Protein AF-A0A7U2NGX8-F1 (afdb_monomer_lite)

Sequence (72 aa):
MTAKEKLIDFLKEKNIEIINSIETKLGDDEIQYAVDFIEKLNTISTHRITKIGHTEQGDFFVNCETGFTHFK

Radius of gyration: 11.1 Å; chains: 1; bounding box: 28×28×22 Å

Organism: Flavobacterium psychrophilum (NCBI:txid96345)

Foldseek 3Di:
DALVVVLVVLCVVVVAAEAADEDRDDDVVLSVVVSVVCVVVVVVPRWHWHYWDADPVGWTWTATPVRDIDTD

Secondary structure (DSSP, 8-state):
--HHHHHHHHHHHTT--EEEEE-S---HHHHHHHHHHHHHHHHH----EEEEEE-TTS-EEEEETTS-EEE-

pLDDT: mean 83.77, std 6.33, range [65.0, 92.25]

Structure (mmCIF, N/CA/C/O backbone):
data_AF-A0A7U2NGX8-F1
#
_entry.id   AF-A0A7U2NGX8-F1
#
loop_
_atom_site.group_PDB
_atom_site.id
_atom_site.type_symbol
_atom_site.label_atom_id
_atom_site.label_alt_id
_atom_site.label_comp_id
_atom_site.label_asym_id
_atom_site.label_entity_id
_atom_site.label_seq_id
_atom_site.pdbx_PDB_ins_code
_atom_site.Cartn_x
_atom_site.Cartn_y
_atom_site.Cartn_z
_atom_site.occupancy
_atom_site.B_iso_or_equiv
_atom_site.auth_seq_id
_atom_site.auth_comp_id
_atom_site.auth_asym_id
_atom_site.auth_atom_id
_atom_site.pdbx_PDB_model_num
ATOM 1 N N . MET A 1 1 ? 8.283 14.990 4.209 1.00 65.00 1 MET A N 1
ATOM 2 C CA . MET A 1 1 ? 7.329 13.872 4.242 1.00 65.00 1 MET A CA 1
ATOM 3 C C . MET A 1 1 ? 7.588 12.998 3.031 1.00 65.00 1 MET A C 1
ATOM 5 O O . MET A 1 1 ? 7.508 13.480 1.908 1.00 65.00 1 MET A O 1
ATOM 9 N N . THR A 1 2 ? 8.015 11.769 3.267 1.00 79.88 2 THR A N 1
ATOM 10 C CA . THR A 1 2 ? 8.284 10.743 2.262 1.00 79.88 2 THR A CA 1
ATOM 11 C C . THR A 1 2 ? 6.975 10.122 1.776 1.00 79.88 2 THR A C 1
ATOM 13 O O . THR A 1 2 ? 5.950 10.184 2.456 1.00 79.88 2 THR A O 1
ATOM 16 N N . ALA A 1 3 ? 7.009 9.498 0.601 1.00 77.75 3 ALA A N 1
ATOM 17 C CA . ALA A 1 3 ? 5.890 8.737 0.047 1.00 77.75 3 ALA A CA 1
ATOM 18 C C . ALA A 1 3 ? 5.359 7.679 1.038 1.00 77.75 3 ALA A C 1
ATOM 20 O O . ALA A 1 3 ? 4.157 7.561 1.264 1.00 77.75 3 ALA A O 1
ATOM 21 N N . LYS A 1 4 ? 6.269 6.987 1.729 1.00 80.69 4 LYS A N 1
ATOM 22 C CA . LYS A 1 4 ? 5.933 6.038 2.795 1.00 80.69 4 LYS A CA 1
ATOM 23 C C . LYS A 1 4 ? 5.184 6.686 3.963 1.00 80.69 4 LYS A C 1
ATOM 25 O O . LYS A 1 4 ? 4.226 6.102 4.456 1.00 80.69 4 LYS A O 1
ATOM 30 N N . GLU A 1 5 ? 5.607 7.867 4.413 1.00 84.56 5 GLU A N 1
ATOM 31 C CA . GLU A 1 5 ? 4.929 8.584 5.504 1.00 84.56 5 GLU A CA 1
ATOM 32 C C . GLU A 1 5 ? 3.494 8.967 5.116 1.00 84.56 5 GLU A C 1
ATOM 34 O O . GLU A 1 5 ? 2.588 8.719 5.903 1.00 84.56 5 GLU A O 1
ATOM 39 N N . LYS A 1 6 ? 3.267 9.440 3.877 1.00 85.81 6 LYS A N 1
ATOM 40 C CA . LYS A 1 6 ? 1.914 9.725 3.352 1.00 85.81 6 LYS A CA 1
ATOM 41 C C . LYS A 1 6 ? 0.985 8.513 3.465 1.00 85.81 6 LYS A C 1
ATOM 43 O O . LYS A 1 6 ? -0.146 8.637 3.921 1.00 85.81 6 LYS A O 1
ATOM 48 N N . LEU A 1 7 ? 1.466 7.342 3.055 1.00 84.50 7 LEU A N 1
ATOM 49 C CA . LEU A 1 7 ? 0.679 6.111 3.091 1.00 84.50 7 LEU A CA 1
ATOM 50 C C . LEU A 1 7 ? 0.431 5.617 4.516 1.00 84.50 7 LEU A C 1
ATOM 52 O O . LEU A 1 7 ? -0.667 5.165 4.818 1.00 84.50 7 LEU A O 1
ATOM 56 N N . ILE A 1 8 ? 1.423 5.722 5.402 1.00 84.75 8 ILE A N 1
ATOM 57 C CA . ILE A 1 8 ? 1.249 5.373 6.817 1.00 84.75 8 ILE A CA 1
ATOM 58 C C . ILE A 1 8 ? 0.194 6.269 7.468 1.00 84.75 8 ILE A C 1
ATOM 60 O O . ILE A 1 8 ? -0.645 5.762 8.211 1.00 84.75 8 ILE A O 1
ATOM 64 N N . ASP A 1 9 ? 0.228 7.573 7.203 1.00 87.81 9 ASP A N 1
ATOM 65 C CA . ASP A 1 9 ? -0.747 8.508 7.761 1.00 87.81 9 ASP A CA 1
ATOM 66 C C . ASP A 1 9 ? -2.154 8.212 7.233 1.00 87.81 9 ASP A C 1
ATOM 68 O O . ASP A 1 9 ? -3.067 8.050 8.039 1.00 87.81 9 ASP A O 1
ATOM 72 N N . PHE A 1 10 ? -2.307 7.972 5.926 1.00 86.31 10 PHE A N 1
ATOM 73 C CA . PHE A 1 10 ? -3.581 7.536 5.345 1.00 86.31 10 PHE A CA 1
ATOM 74 C C . PHE A 1 10 ? -4.119 6.252 6.001 1.00 86.31 10 PHE A C 1
ATOM 76 O O . PHE A 1 10 ? -5.294 6.163 6.363 1.00 86.31 10 PHE A O 1
ATOM 83 N N . LEU A 1 11 ? -3.260 5.245 6.186 1.00 84.19 11 LEU A N 1
ATOM 84 C CA . LEU A 1 11 ? -3.642 3.975 6.807 1.00 84.19 11 LEU A CA 1
ATOM 85 C C . LEU A 1 11 ? -4.093 4.178 8.260 1.00 84.19 11 LEU A C 1
ATOM 87 O O . LEU A 1 11 ? -5.095 3.594 8.672 1.00 84.19 11 LEU A O 1
ATOM 91 N N . LYS A 1 12 ? -3.427 5.059 9.018 1.00 84.94 12 LYS A N 1
ATOM 92 C CA . LYS A 1 12 ? -3.851 5.439 10.375 1.00 84.94 12 LYS A CA 1
ATOM 93 C C . LYS A 1 12 ? -5.185 6.179 10.382 1.00 84.94 12 LYS A C 1
ATOM 95 O O . LYS A 1 12 ? -6.042 5.846 11.195 1.00 84.94 12 LYS A O 1
ATOM 100 N N . GLU A 1 13 ? -5.380 7.149 9.488 1.00 86.44 13 GLU A N 1
ATOM 101 C CA . GLU A 1 13 ? -6.633 7.911 9.374 1.00 86.44 13 GLU A CA 1
ATOM 102 C C . GLU A 1 13 ? -7.828 7.001 9.076 1.00 86.44 13 GLU A C 1
ATOM 104 O O . GLU A 1 13 ? -8.920 7.196 9.611 1.00 86.44 13 GLU A O 1
ATOM 109 N N . LYS A 1 14 ? -7.617 5.967 8.258 1.00 82.12 14 LYS A N 1
ATOM 110 C CA . LYS A 1 14 ? -8.639 4.972 7.918 1.00 82.12 14 LYS A CA 1
ATOM 111 C C . LYS A 1 14 ? -8.746 3.825 8.932 1.00 82.12 14 LYS A C 1
ATOM 113 O O . LYS A 1 14 ? -9.568 2.935 8.731 1.00 82.12 14 LYS A O 1
ATOM 118 N N . ASN A 1 15 ? -7.947 3.839 10.003 1.00 81.75 15 ASN A N 1
ATOM 119 C CA . ASN A 1 15 ? -7.857 2.771 11.003 1.00 81.75 15 ASN A CA 1
ATOM 120 C C . ASN A 1 15 ? -7.568 1.385 10.386 1.00 81.75 15 ASN A C 1
ATOM 122 O O . ASN A 1 15 ? -8.177 0.377 10.746 1.00 81.75 15 ASN A O 1
ATOM 126 N N . ILE A 1 16 ? -6.662 1.352 9.407 1.00 80.31 16 ILE A N 1
ATOM 127 C CA . ILE A 1 16 ? -6.254 0.147 8.684 1.00 80.31 16 ILE A CA 1
ATOM 128 C C . ILE A 1 16 ? -4.957 -0.367 9.287 1.00 80.31 16 ILE A C 1
ATOM 130 O O . ILE A 1 16 ? -3.934 0.318 9.312 1.00 80.31 16 ILE A O 1
ATOM 134 N N . GLU A 1 17 ? -5.002 -1.607 9.756 1.00 77.44 17 GLU A N 1
ATOM 135 C CA . GLU A 1 17 ? -3.854 -2.260 10.363 1.00 77.44 17 GLU A CA 1
ATOM 136 C C . GLU A 1 17 ? -2.909 -2.814 9.290 1.00 77.44 17 GLU A C 1
ATOM 138 O O . GLU A 1 17 ? -3.336 -3.495 8.351 1.00 77.44 17 GLU A O 1
ATOM 143 N N . ILE A 1 18 ? -1.613 -2.532 9.454 1.00 77.81 18 ILE A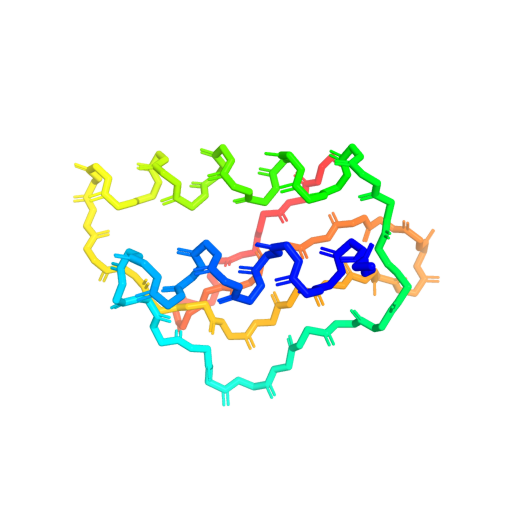 N 1
ATOM 144 C CA . ILE A 1 18 ? -0.546 -3.111 8.637 1.00 77.81 18 ILE A CA 1
ATOM 145 C C . ILE A 1 18 ? 0.151 -4.176 9.459 1.00 77.81 18 ILE A C 1
ATOM 147 O O . ILE A 1 18 ? 0.768 -3.869 10.478 1.00 77.81 18 ILE A O 1
ATOM 151 N N . ILE A 1 19 ? 0.095 -5.415 8.993 1.00 68.75 19 ILE A N 1
ATOM 152 C CA . ILE A 1 19 ? 0.565 -6.548 9.794 1.00 68.75 19 ILE A CA 1
ATOM 153 C C . ILE A 1 19 ? 2.070 -6.789 9.612 1.00 68.75 19 ILE A C 1
ATOM 155 O O . ILE A 1 19 ? 2.725 -7.261 10.536 1.00 68.75 19 ILE A O 1
ATOM 159 N N . ASN A 1 20 ? 2.636 -6.481 8.436 1.00 77.50 20 ASN A N 1
ATOM 160 C CA . ASN A 1 20 ? 3.994 -6.918 8.096 1.00 77.50 20 ASN A CA 1
ATOM 161 C C . ASN A 1 20 ? 4.942 -5.758 7.758 1.00 77.50 20 ASN A C 1
ATOM 163 O O . ASN A 1 20 ? 5.818 -5.427 8.553 1.00 77.50 20 ASN A O 1
ATOM 167 N N . SER A 1 21 ? 4.834 -5.145 6.572 1.00 82.62 21 SER A N 1
ATOM 168 C CA . SER A 1 21 ? 5.787 -4.095 6.172 1.00 82.62 21 SER A CA 1
ATOM 169 C C . SER A 1 21 ? 5.341 -3.249 4.978 1.00 82.62 21 SER A C 1
ATOM 171 O O . SER A 1 21 ? 4.661 -3.726 4.073 1.00 82.62 21 SER A O 1
ATOM 173 N N . ILE A 1 22 ? 5.802 -1.993 4.961 1.00 85.31 22 ILE A N 1
ATOM 174 C CA . ILE A 1 22 ? 5.795 -1.113 3.785 1.00 85.31 22 ILE A CA 1
ATOM 175 C C . ILE A 1 22 ? 7.248 -0.842 3.391 1.00 85.31 22 ILE A C 1
ATOM 177 O O . ILE A 1 22 ? 8.050 -0.381 4.224 1.00 85.31 22 ILE A O 1
ATOM 181 N N . GLU A 1 23 ? 7.565 -1.089 2.123 1.00 85.50 23 GLU A N 1
ATOM 182 C CA . GLU A 1 23 ? 8.849 -0.756 1.514 1.00 85.50 23 GLU A CA 1
ATOM 183 C C . GLU A 1 23 ? 9.180 0.740 1.651 1.00 85.50 23 GLU A C 1
ATOM 185 O O . GLU A 1 23 ? 8.312 1.609 1.668 1.00 85.50 23 GLU A O 1
ATOM 190 N N . THR A 1 24 ? 10.457 1.072 1.832 1.00 79.19 24 THR A N 1
ATOM 191 C CA . THR A 1 24 ? 10.887 2.458 2.090 1.00 79.19 24 THR A CA 1
ATOM 192 C C . THR A 1 24 ? 10.959 3.321 0.839 1.00 79.19 24 THR A C 1
ATOM 194 O O . THR A 1 24 ? 10.906 4.545 0.954 1.00 79.19 24 THR A O 1
ATOM 197 N N . LYS A 1 25 ? 11.084 2.702 -0.336 1.00 84.81 25 LYS A N 1
ATOM 198 C CA . LYS A 1 25 ? 11.186 3.377 -1.627 1.00 84.81 25 LYS A CA 1
ATOM 199 C C . LYS A 1 25 ? 9.899 3.144 -2.401 1.00 84.81 25 LYS A C 1
ATOM 201 O O . LYS A 1 25 ? 9.783 2.154 -3.105 1.00 84.81 25 LYS A O 1
ATOM 206 N N . LEU A 1 26 ? 8.951 4.052 -2.219 1.00 85.75 26 LEU A N 1
ATOM 207 C CA . LEU A 1 26 ? 7.716 4.096 -2.993 1.00 85.75 26 LEU A CA 1
ATOM 208 C C . LEU A 1 26 ? 7.658 5.422 -3.753 1.00 85.75 26 LEU A C 1
ATOM 210 O O . LEU A 1 26 ? 8.033 6.461 -3.199 1.00 85.75 26 LEU A O 1
ATOM 214 N N . GLY A 1 27 ? 7.218 5.381 -5.004 1.00 88.56 27 GLY A N 1
ATOM 215 C CA . GLY A 1 27 ? 6.892 6.549 -5.817 1.00 88.56 27 GLY A CA 1
ATOM 216 C C . GLY A 1 27 ? 5.529 7.132 -5.448 1.00 88.56 27 GLY A C 1
ATOM 217 O O . GLY A 1 27 ? 4.654 6.427 -4.951 1.00 88.56 27 GLY A O 1
ATOM 218 N N . ASP A 1 28 ? 5.314 8.429 -5.683 1.00 88.19 28 ASP A N 1
ATOM 219 C CA . AS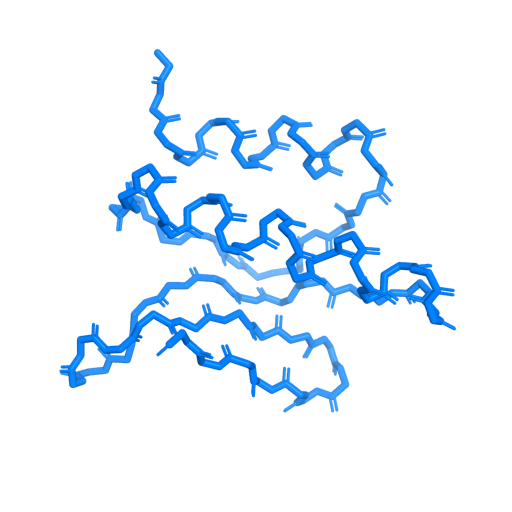P A 1 28 ? 4.026 9.079 -5.381 1.00 88.19 28 ASP A CA 1
ATOM 220 C C . ASP A 1 28 ? 2.846 8.434 -6.142 1.00 88.19 28 ASP A C 1
ATOM 222 O O . ASP A 1 28 ? 1.733 8.352 -5.625 1.00 88.19 28 ASP A O 1
ATOM 226 N N . ASP A 1 29 ? 3.091 7.926 -7.348 1.00 89.88 29 ASP A N 1
ATOM 227 C CA . ASP A 1 29 ? 2.118 7.220 -8.179 1.00 89.88 29 ASP A CA 1
ATOM 228 C C . ASP A 1 29 ? 1.787 5.811 -7.658 1.00 89.88 29 ASP A C 1
ATOM 230 O O . ASP A 1 29 ? 0.697 5.293 -7.899 1.00 89.88 29 ASP A O 1
ATOM 234 N N . GLU A 1 30 ? 2.714 5.157 -6.964 1.00 90.44 30 GLU A N 1
ATOM 235 C CA . GLU A 1 30 ? 2.487 3.883 -6.267 1.00 90.44 30 GLU A CA 1
ATOM 236 C C . GLU A 1 30 ? 1.703 4.096 -4.975 1.00 90.44 30 GLU A C 1
ATOM 238 O O . GLU A 1 30 ? 0.811 3.311 -4.655 1.00 90.44 30 GLU A O 1
ATOM 243 N N . ILE A 1 31 ? 1.973 5.197 -4.265 1.00 87.75 31 ILE A N 1
ATOM 244 C CA . ILE A 1 31 ? 1.174 5.596 -3.103 1.00 87.75 31 ILE A CA 1
ATOM 245 C C . ILE A 1 31 ? -0.268 5.848 -3.513 1.00 87.75 31 ILE A C 1
ATOM 247 O O . ILE A 1 31 ? -1.170 5.305 -2.880 1.00 87.75 31 ILE A O 1
ATOM 251 N N . GLN A 1 32 ? -0.489 6.635 -4.570 1.00 89.25 32 GLN A N 1
ATOM 252 C CA . GLN A 1 32 ? -1.843 6.907 -5.046 1.00 89.25 32 GLN A CA 1
ATOM 253 C C . GLN A 1 32 ? -2.554 5.609 -5.435 1.00 89.25 32 GLN A C 1
ATOM 255 O O . GLN A 1 32 ? -3.694 5.392 -5.038 1.00 89.25 32 GLN A O 1
ATOM 260 N N . TYR A 1 33 ? -1.856 4.709 -6.131 1.00 90.38 33 TYR A N 1
ATOM 261 C CA . TYR A 1 33 ? -2.406 3.404 -6.480 1.00 90.38 33 TYR A CA 1
ATOM 262 C C . TYR A 1 33 ? -2.793 2.579 -5.245 1.00 90.38 33 TYR A C 1
ATOM 264 O O . TYR A 1 33 ? -3.889 2.021 -5.190 1.00 90.38 33 TYR A O 1
ATOM 272 N N . ALA A 1 34 ? -1.917 2.513 -4.237 1.00 89.00 34 ALA A N 1
ATOM 273 C CA . ALA A 1 34 ? -2.197 1.803 -2.996 1.00 89.00 34 ALA A CA 1
ATOM 274 C C . ALA A 1 34 ? -3.405 2.400 -2.269 1.00 89.00 34 ALA A C 1
ATOM 276 O O . ALA A 1 34 ? -4.283 1.651 -1.851 1.00 89.00 34 ALA A O 1
ATOM 277 N N . VAL A 1 35 ? -3.473 3.729 -2.156 1.00 88.44 35 VAL A N 1
ATOM 278 C CA . VAL A 1 35 ? -4.603 4.452 -1.556 1.00 88.44 35 VAL A CA 1
ATOM 279 C C . VAL A 1 35 ? -5.902 4.106 -2.279 1.00 88.44 35 VAL A C 1
ATOM 281 O O . VAL A 1 35 ? -6.829 3.614 -1.640 1.00 88.44 35 VAL A O 1
ATOM 284 N N . ASP A 1 36 ? -5.946 4.256 -3.604 1.00 88.94 36 ASP A N 1
ATOM 285 C CA . ASP A 1 36 ? -7.137 3.970 -4.410 1.00 88.94 36 ASP A CA 1
ATOM 286 C C . ASP A 1 36 ? -7.583 2.508 -4.267 1.00 88.94 36 ASP A C 1
ATOM 288 O O . ASP A 1 36 ? -8.779 2.210 -4.169 1.00 88.94 36 ASP A O 1
ATOM 292 N N . PHE A 1 37 ? -6.625 1.576 -4.256 1.00 87.31 37 PHE A N 1
ATOM 293 C CA . PHE A 1 37 ? -6.900 0.159 -4.050 1.00 87.31 37 PHE A CA 1
ATOM 294 C C . PHE A 1 37 ? -7.480 -0.101 -2.659 1.00 87.31 37 PHE A C 1
ATOM 296 O O . PHE A 1 37 ? -8.507 -0.764 -2.539 1.00 87.31 37 PHE A O 1
ATOM 303 N N . ILE A 1 38 ? -6.859 0.446 -1.616 1.00 85.00 38 ILE A N 1
ATOM 304 C CA . ILE A 1 38 ? -7.290 0.282 -0.229 1.00 85.00 38 ILE A CA 1
ATOM 305 C C . ILE A 1 38 ? -8.684 0.886 -0.008 1.00 85.00 38 ILE A C 1
ATOM 307 O O . ILE A 1 38 ? -9.516 0.277 0.667 1.00 85.00 38 ILE A O 1
ATOM 311 N N . GLU A 1 39 ? -8.977 2.050 -0.591 1.00 85.75 39 GLU A N 1
ATOM 312 C CA . GLU A 1 39 ? -10.309 2.656 -0.508 1.00 85.75 39 GLU A CA 1
ATOM 313 C C . GLU A 1 39 ? -11.367 1.767 -1.156 1.00 85.75 39 GLU A C 1
ATOM 315 O O . GLU A 1 39 ? -12.390 1.485 -0.530 1.00 85.75 39 GLU A O 1
ATOM 320 N N . LYS A 1 40 ? -11.103 1.247 -2.362 1.00 84.69 40 LYS A N 1
ATOM 321 C CA . LYS A 1 40 ? -11.998 0.281 -3.019 1.00 84.69 40 LYS A CA 1
ATOM 322 C C . LYS A 1 40 ? -12.180 -0.974 -2.173 1.00 84.69 40 LYS A C 1
ATOM 324 O O . LYS A 1 40 ? -13.304 -1.434 -1.994 1.00 84.69 40 LYS A O 1
ATOM 329 N N . LEU A 1 41 ? -11.098 -1.506 -1.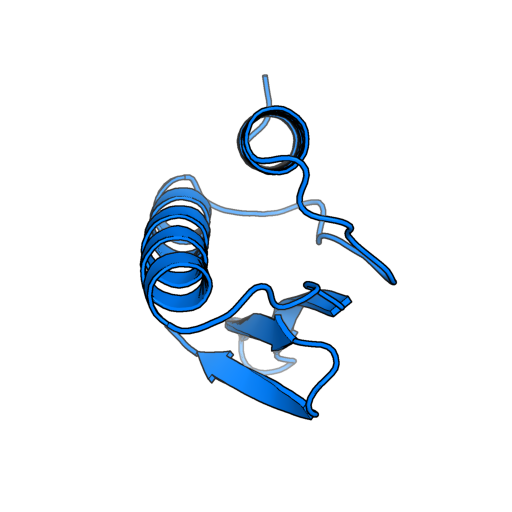620 1.00 79.31 41 LEU A N 1
ATOM 330 C CA . LEU A 1 41 ? -11.118 -2.712 -0.804 1.00 79.31 41 LEU A CA 1
ATOM 331 C C . LEU A 1 41 ? -12.011 -2.528 0.438 1.00 79.31 41 LEU A C 1
ATOM 333 O O . LEU A 1 41 ? -12.885 -3.359 0.687 1.00 79.31 41 LEU A O 1
ATOM 337 N N . ASN A 1 42 ? -11.875 -1.397 1.138 1.00 73.50 42 ASN A N 1
ATOM 338 C CA . ASN A 1 42 ? -12.682 -1.053 2.311 1.00 73.50 42 ASN A CA 1
ATOM 339 C C . ASN A 1 42 ? -14.167 -0.820 2.012 1.00 73.50 42 ASN A C 1
ATOM 341 O O . ASN A 1 42 ? -14.992 -1.031 2.899 1.00 73.50 42 ASN A O 1
ATOM 345 N N . THR A 1 43 ? -14.537 -0.416 0.790 1.00 74.38 43 THR A N 1
ATOM 346 C CA . THR A 1 43 ? -15.964 -0.360 0.415 1.00 74.38 43 THR A CA 1
ATOM 347 C C . THR A 1 43 ? -16.611 -1.742 0.342 1.00 74.38 43 THR A C 1
ATOM 349 O O . THR A 1 43 ? -17.826 -1.852 0.492 1.00 74.38 43 THR A O 1
ATOM 352 N N . ILE A 1 44 ? -15.815 -2.793 0.122 1.00 70.50 44 ILE A N 1
ATOM 353 C CA . ILE A 1 44 ? -16.296 -4.164 -0.068 1.00 70.50 44 ILE A CA 1
ATOM 354 C C . ILE A 1 44 ? -16.264 -4.935 1.257 1.00 70.50 44 ILE A C 1
ATOM 356 O O . ILE A 1 44 ? -17.230 -5.611 1.601 1.00 70.50 44 ILE A O 1
ATOM 360 N N . SER A 1 45 ? -15.160 -4.851 2.002 1.00 68.50 45 SER A N 1
ATOM 361 C CA . SER A 1 45 ? -15.006 -5.447 3.335 1.00 68.50 45 SER A CA 1
ATOM 362 C C . SER A 1 45 ? -13.797 -4.830 4.042 1.00 68.50 45 SER A C 1
ATOM 364 O O . SER A 1 45 ? -12.880 -4.324 3.394 1.00 68.50 45 SER A O 1
ATOM 366 N N . THR A 1 46 ? -13.752 -4.881 5.370 1.00 68.38 46 THR A N 1
ATOM 367 C CA . THR A 1 46 ? -12.582 -4.427 6.130 1.00 68.38 46 THR A CA 1
ATOM 368 C C . THR A 1 46 ? -11.468 -5.460 5.974 1.00 68.38 46 THR A C 1
ATOM 370 O O . THR A 1 46 ? -11.553 -6.554 6.525 1.00 68.38 46 THR A O 1
ATOM 373 N N . HIS A 1 47 ? -10.444 -5.139 5.188 1.00 70.75 47 HIS A N 1
ATOM 374 C CA . HIS A 1 47 ? -9.305 -6.025 4.953 1.00 70.75 47 HIS A CA 1
ATOM 375 C C . HIS A 1 47 ? -8.051 -5.454 5.609 1.00 70.75 47 HIS A C 1
ATOM 377 O O . HIS A 1 47 ? -7.838 -4.239 5.604 1.00 70.75 47 HIS A O 1
ATOM 383 N N . ARG A 1 48 ? -7.185 -6.330 6.122 1.00 80.75 48 ARG A N 1
ATOM 384 C CA . ARG A 1 48 ? -5.873 -5.922 6.632 1.00 80.75 48 ARG A CA 1
ATOM 385 C C . ARG A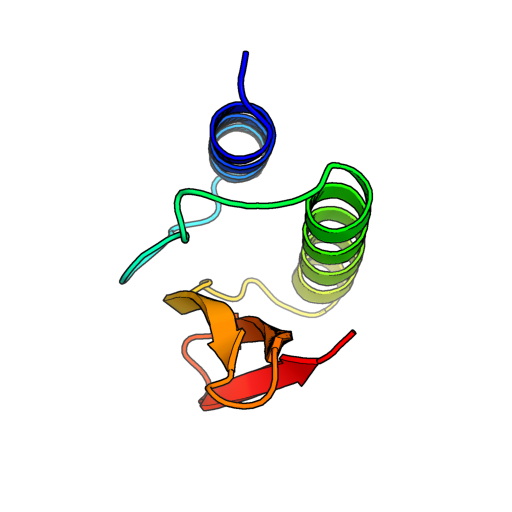 1 48 ? -4.802 -6.040 5.563 1.00 80.75 48 ARG A C 1
ATOM 387 O O . ARG A 1 48 ? -4.709 -7.052 4.861 1.00 80.75 48 ARG A O 1
ATOM 394 N N . ILE A 1 49 ? -3.963 -5.014 5.475 1.00 85.50 49 ILE A N 1
ATOM 395 C CA . ILE A 1 49 ? -2.839 -4.985 4.544 1.00 85.50 49 ILE A CA 1
ATOM 396 C C . ILE A 1 49 ? -1.654 -5.685 5.200 1.00 85.50 49 ILE A C 1
ATOM 398 O O . ILE A 1 49 ? -1.228 -5.345 6.303 1.00 85.50 49 ILE A O 1
ATOM 402 N N . THR A 1 50 ? -1.097 -6.682 4.526 1.00 85.44 50 THR A N 1
ATOM 403 C CA . THR A 1 50 ? 0.083 -7.391 5.021 1.00 85.44 50 THR A CA 1
ATOM 404 C C . THR A 1 50 ? 1.349 -6.727 4.511 1.00 85.44 50 THR A C 1
ATOM 406 O O . THR A 1 50 ? 2.235 -6.423 5.309 1.00 85.44 50 THR A O 1
ATOM 409 N N . LYS A 1 51 ? 1.451 -6.470 3.204 1.00 89.12 51 LYS A N 1
ATOM 410 C CA . LYS A 1 51 ? 2.696 -5.987 2.597 1.00 89.12 51 LYS A CA 1
ATOM 411 C C . LYS A 1 51 ? 2.453 -5.043 1.426 1.00 89.12 51 LYS A C 1
ATOM 413 O O . LYS A 1 51 ? 1.571 -5.293 0.616 1.00 89.12 51 LYS A O 1
ATOM 418 N N . ILE A 1 52 ? 3.277 -4.006 1.319 1.00 90.12 52 ILE A N 1
ATOM 419 C CA . ILE A 1 52 ? 3.330 -3.106 0.161 1.00 90.12 52 ILE A CA 1
ATOM 420 C C . ILE A 1 52 ? 4.789 -2.958 -0.270 1.00 90.12 52 ILE A C 1
ATOM 422 O O . ILE A 1 52 ? 5.643 -2.669 0.574 1.00 90.12 52 ILE A O 1
ATOM 426 N N . GLY A 1 53 ? 5.076 -3.160 -1.553 1.00 91.44 53 GLY A N 1
ATOM 427 C CA . GLY A 1 53 ? 6.431 -3.049 -2.095 1.00 91.44 53 GLY A CA 1
ATOM 428 C C . GLY A 1 53 ? 6.538 -3.556 -3.526 1.00 91.44 53 GLY A C 1
ATOM 429 O O . GLY A 1 53 ? 5.530 -3.641 -4.223 1.00 91.44 53 GLY A O 1
ATOM 430 N N . HIS A 1 54 ? 7.752 -3.914 -3.936 1.00 92.25 54 HIS A N 1
ATOM 431 C CA . HIS A 1 54 ? 8.050 -4.373 -5.292 1.00 92.25 54 HIS A CA 1
ATOM 432 C C . HIS A 1 54 ? 8.386 -5.863 -5.353 1.00 92.25 54 HIS A C 1
ATOM 434 O O . HIS A 1 54 ? 8.997 -6.424 -4.435 1.00 92.25 54 HIS A O 1
ATOM 440 N N . THR A 1 55 ? 7.986 -6.526 -6.439 1.00 89.38 55 THR A N 1
ATOM 441 C CA . THR A 1 55 ? 8.464 -7.875 -6.763 1.00 89.38 55 THR A CA 1
ATOM 442 C C . THR A 1 55 ? 9.949 -7.837 -7.117 1.00 89.38 55 THR A C 1
ATOM 444 O O . THR A 1 55 ? 10.518 -6.782 -7.396 1.00 89.38 55 THR A O 1
ATOM 447 N N . GLU A 1 56 ? 10.591 -9.004 -7.182 1.00 87.31 56 GLU A N 1
ATOM 448 C CA . GLU A 1 56 ? 11.965 -9.112 -7.700 1.00 87.31 56 GLU A CA 1
ATOM 449 C C . GLU A 1 56 ? 12.090 -8.636 -9.159 1.00 87.31 56 GLU A C 1
ATOM 451 O O . GLU A 1 56 ? 13.184 -8.303 -9.608 1.00 87.31 56 GLU A O 1
ATOM 456 N N . GLN A 1 57 ? 10.972 -8.586 -9.889 1.00 87.62 57 GLN A N 1
ATOM 457 C CA . GLN A 1 57 ? 10.892 -8.101 -11.267 1.00 87.62 57 GLN A CA 1
ATOM 458 C C . GLN A 1 57 ? 10.645 -6.584 -11.347 1.00 87.62 57 GLN A C 1
ATOM 460 O O . GLN A 1 57 ? 10.748 -6.012 -12.429 1.00 87.62 57 GLN A O 1
ATOM 465 N N . GLY A 1 58 ? 10.397 -5.925 -10.208 1.00 87.69 58 GLY A N 1
ATOM 466 C CA . GLY A 1 58 ? 10.153 -4.485 -10.111 1.00 87.69 58 GLY A CA 1
ATOM 467 C C . GLY A 1 58 ? 8.678 -4.083 -10.145 1.00 87.69 58 GLY A C 1
ATOM 468 O O . GLY A 1 58 ? 8.391 -2.891 -10.127 1.00 87.69 58 GLY A O 1
ATOM 469 N N . ASP A 1 59 ? 7.744 -5.036 -10.162 1.00 90.06 59 ASP A N 1
ATOM 470 C CA . ASP A 1 59 ? 6.311 -4.730 -10.182 1.00 90.06 59 ASP A CA 1
ATOM 471 C C . ASP A 1 59 ? 5.832 -4.303 -8.800 1.00 90.06 59 ASP A C 1
ATOM 473 O O . ASP A 1 59 ? 6.045 -5.007 -7.808 1.00 90.06 59 ASP A O 1
ATOM 477 N N . PHE A 1 60 ? 5.137 -3.174 -8.731 1.00 91.50 60 PHE A N 1
ATOM 478 C CA . PHE A 1 60 ? 4.522 -2.723 -7.493 1.00 91.50 60 PHE A CA 1
ATOM 479 C C . PHE A 1 60 ? 3.340 -3.620 -7.113 1.00 91.50 60 PHE A C 1
ATOM 481 O O . PHE A 1 60 ? 2.483 -3.927 -7.947 1.00 91.50 60 PHE A O 1
ATOM 488 N N . PHE A 1 61 ? 3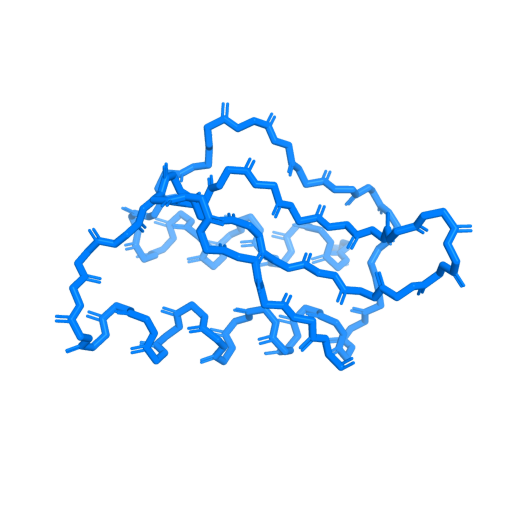.263 -4.002 -5.839 1.00 91.38 61 PHE A N 1
ATOM 489 C CA . PHE A 1 61 ? 2.177 -4.813 -5.312 1.00 91.38 61 PHE A CA 1
ATOM 490 C C . PHE A 1 61 ? 1.682 -4.370 -3.931 1.00 91.38 61 PHE A C 1
ATOM 492 O O . PHE A 1 61 ? 2.425 -3.861 -3.086 1.00 91.38 61 PHE A O 1
ATOM 499 N N . VAL A 1 62 ? 0.408 -4.671 -3.676 1.00 90.38 62 VAL A N 1
ATOM 500 C CA . VAL A 1 62 ? -0.264 -4.563 -2.378 1.00 90.38 62 VAL A CA 1
ATOM 501 C C . VAL A 1 62 ? -0.845 -5.925 -2.016 1.00 90.38 62 VAL A C 1
ATOM 503 O O . VAL A 1 62 ? -1.635 -6.496 -2.764 1.00 90.38 62 VAL A O 1
ATOM 506 N N . ASN A 1 63 ? -0.451 -6.463 -0.868 1.00 89.88 63 ASN A N 1
ATOM 507 C CA . ASN A 1 63 ? -0.866 -7.772 -0.378 1.00 89.88 63 ASN A CA 1
ATOM 508 C C . ASN A 1 63 ? -1.756 -7.627 0.863 1.00 89.88 63 ASN A C 1
ATOM 510 O O . ASN A 1 63 ? -1.492 -6.792 1.734 1.00 89.88 63 ASN A O 1
ATOM 514 N N . CYS A 1 64 ? -2.796 -8.452 0.940 1.00 86.19 64 CYS A N 1
ATOM 515 C CA . CYS A 1 64 ? -3.782 -8.477 2.016 1.00 86.19 64 CYS A CA 1
ATOM 516 C C . CYS A 1 64 ? -3.690 -9.779 2.826 1.00 86.19 64 CYS A C 1
ATOM 518 O O . CYS A 1 64 ? -3.146 -10.784 2.371 1.00 86.19 64 CYS A O 1
ATOM 520 N N . GLU A 1 65 ? -4.256 -9.801 4.032 1.00 82.19 65 GLU A N 1
ATOM 521 C CA . GLU A 1 65 ? -4.225 -10.990 4.905 1.00 82.19 65 GLU A CA 1
ATOM 522 C C . GLU A 1 65 ? -4.905 -12.225 4.300 1.00 82.19 65 GLU A C 1
ATOM 524 O O . GLU A 1 65 ? -4.555 -13.356 4.624 1.00 82.19 65 GLU A O 1
ATOM 529 N N . THR A 1 66 ? -5.839 -12.013 3.373 1.00 78.88 66 THR A N 1
ATOM 530 C CA . THR A 1 66 ? -6.563 -13.069 2.658 1.00 78.88 66 THR A CA 1
ATOM 531 C C . THR A 1 66 ? -5.703 -13.791 1.615 1.00 78.88 66 THR A C 1
ATOM 533 O O . THR A 1 66 ? -6.191 -14.693 0.939 1.00 78.88 66 THR A O 1
ATOM 536 N N . GLY A 1 67 ? -4.435 -13.393 1.452 1.00 74.06 67 GLY A N 1
ATOM 537 C CA . GLY A 1 67 ? -3.537 -13.887 0.407 1.00 74.06 67 GLY A CA 1
ATOM 538 C C . GLY A 1 67 ? -3.770 -13.233 -0.956 1.00 74.06 67 GLY A C 1
ATOM 539 O O . GLY A 1 67 ? -3.086 -13.565 -1.924 1.00 74.06 67 GLY A O 1
ATOM 540 N N . PHE A 1 68 ? -4.714 -12.291 -1.049 1.00 83.06 68 PHE A N 1
ATOM 541 C CA . PHE A 1 68 ? -4.944 -11.527 -2.267 1.00 83.06 68 PHE A CA 1
ATOM 542 C C . PHE A 1 68 ? -3.815 -10.514 -2.476 1.00 83.06 68 PHE A C 1
ATOM 544 O O . PHE A 1 68 ? -3.588 -9.638 -1.639 1.00 83.06 68 PHE A O 1
ATOM 551 N N . THR A 1 69 ? -3.121 -10.635 -3.607 1.00 86.31 69 THR A N 1
ATOM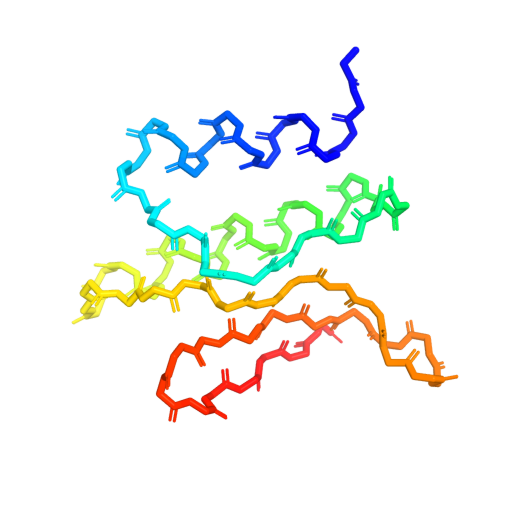 552 C CA . THR A 1 69 ? -2.083 -9.692 -4.033 1.00 86.31 69 THR A CA 1
ATOM 553 C C . THR A 1 69 ? -2.565 -8.944 -5.262 1.00 86.31 69 THR A C 1
ATOM 555 O O . THR A 1 69 ? -2.950 -9.559 -6.256 1.00 86.31 69 THR A O 1
ATOM 558 N N . HIS A 1 70 ? -2.540 -7.620 -5.190 1.00 87.88 70 HIS A N 1
ATOM 559 C CA . HIS A 1 70 ? -2.869 -6.751 -6.302 1.00 87.88 70 HIS A CA 1
ATOM 560 C C . HIS A 1 70 ? -1.602 -6.107 -6.843 1.00 87.88 70 HIS A C 1
ATOM 562 O O . HIS A 1 70 ? -0.817 -5.565 -6.070 1.00 87.88 70 HIS A O 1
ATOM 568 N N . PHE A 1 71 ? -1.420 -6.171 -8.155 1.00 89.31 71 PHE A N 1
ATOM 569 C CA . PHE A 1 71 ? -0.298 -5.565 -8.866 1.00 89.31 71 PHE A CA 1
ATOM 570 C C . PHE A 1 71 ? -0.779 -4.308 -9.583 1.00 89.31 71 PHE A C 1
ATOM 572 O O . PHE A 1 71 ? -1.966 -4.221 -9.908 1.00 89.31 71 PHE A O 1
ATOM 579 N N . LYS A 1 72 ? 0.112 -3.338 -9.774 1.00 83.50 72 LYS A N 1
ATOM 580 C CA . LYS A 1 72 ? -0.136 -2.132 -10.573 1.00 83.50 72 LYS A CA 1
ATOM 581 C C . LYS A 1 72 ? 0.134 -2.362 -12.054 1.00 83.50 72 LYS A C 1
ATOM 583 O O . LYS A 1 72 ? 1.047 -3.156 -12.359 1.00 83.50 72 LYS A O 1
#